Protein AF-A0A3T0E8W7-F1 (afdb_monomer)

Organism: NCBI:txid1434191

Nearest PDB structures (foldseek):
  3frw-assembly2_D  TM=9.143E-01  e=1.990E-04  Blautia obeum ATCC 29174
  3kor-assembly1_A  TM=9.514E-01  e=3.167E-04  Staphylococcus aureus subsp. aureus USA300_TCH1516
  3frw-assembly1_A  TM=9.174E-01  e=3.558E-04  Blautia obeum ATCC 29174
  3g1c-assembly1_A-2  TM=9.094E-01  e=5.343E-04  Lachnospira eligens ATCC 27750
  1tro-assembly2_E  TM=8.025E-01  e=1.744E-02  Escherichia coli str. K-12 substr. W3110

pLDDT: mean 88.68, std 8.91, range [49.94, 97.19]

Mean predicted aligned error: 5.33 Å

Structure (mmCIF, N/CA/C/O backbone):
data_AF-A0A3T0E8W7-F1
#
_entry.id   AF-A0A3T0E8W7-F1
#
loop_
_atom_site.group_PDB
_atom_site.id
_atom_site.type_symbol
_atom_site.label_atom_id
_atom_site.label_alt_id
_atom_site.label_comp_id
_atom_site.label_asym_id
_atom_site.label_entity_id
_atom_site.label_seq_id
_atom_site.pdbx_PDB_ins_code
_atom_site.Cartn_x
_atom_site.Cartn_y
_atom_site.Cartn_z
_atom_site.occupancy
_atom_site.B_iso_or_equiv
_atom_site.auth_seq_id
_atom_site.auth_comp_id
_atom_site.auth_asym_id
_atom_site.auth_atom_id
_atom_site.pdbx_PDB_model_num
ATOM 1 N N . MET A 1 1 ? 26.024 -6.193 -8.607 1.00 50.31 1 MET A N 1
ATOM 2 C CA . MET A 1 1 ? 25.942 -4.742 -8.869 1.00 50.31 1 MET A CA 1
ATOM 3 C C . MET A 1 1 ? 25.076 -4.123 -7.775 1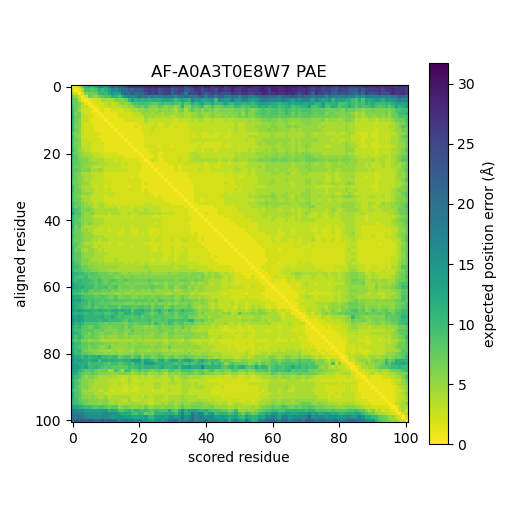.00 50.31 1 MET A C 1
ATOM 5 O O . MET A 1 1 ? 23.878 -4.368 -7.754 1.00 50.31 1 MET A O 1
ATOM 9 N N . ARG A 1 2 ? 25.672 -3.461 -6.773 1.00 55.16 2 ARG A N 1
ATOM 10 C CA . ARG A 1 2 ? 24.900 -2.708 -5.769 1.00 55.16 2 ARG A CA 1
ATOM 11 C C . ARG A 1 2 ? 24.444 -1.435 -6.473 1.00 55.16 2 ARG A C 1
ATOM 13 O O . ARG A 1 2 ? 25.288 -0.597 -6.754 1.00 55.16 2 ARG A O 1
ATOM 20 N N . LEU A 1 3 ? 23.159 -1.329 -6.798 1.00 63.28 3 LEU A N 1
ATOM 21 C CA . LEU A 1 3 ? 22.572 -0.036 -7.143 1.00 63.28 3 LEU A CA 1
ATOM 22 C C . LEU A 1 3 ? 22.894 0.917 -5.987 1.00 63.28 3 LEU A C 1
ATOM 24 O O . LEU A 1 3 ? 22.594 0.585 -4.830 1.00 63.28 3 LEU A O 1
ATOM 28 N N . ASP A 1 4 ? 23.569 2.025 -6.286 1.00 80.31 4 ASP A N 1
ATOM 29 C CA . ASP A 1 4 ? 23.779 3.086 -5.311 1.00 80.31 4 ASP A CA 1
ATOM 30 C C . ASP A 1 4 ? 22.415 3.623 -4.841 1.00 80.31 4 ASP A C 1
ATOM 32 O O . ASP A 1 4 ? 21.371 3.444 -5.477 1.00 80.31 4 ASP A O 1
ATOM 36 N N . ARG A 1 5 ? 22.396 4.175 -3.627 1.00 79.88 5 ARG A N 1
ATOM 37 C CA . ARG A 1 5 ? 21.161 4.641 -2.986 1.00 79.88 5 ARG A CA 1
ATOM 38 C C . ARG A 1 5 ? 20.460 5.713 -3.827 1.00 79.88 5 ARG A C 1
ATOM 40 O O . ARG A 1 5 ? 19.237 5.722 -3.892 1.00 79.88 5 ARG A O 1
ATOM 47 N N . GLU A 1 6 ? 21.245 6.547 -4.494 1.00 82.62 6 GLU A N 1
ATOM 48 C CA . GLU A 1 6 ? 20.791 7.647 -5.339 1.00 82.62 6 GLU A CA 1
ATOM 49 C C . GLU A 1 6 ? 20.038 7.147 -6.580 1.00 82.62 6 GLU A C 1
ATOM 51 O O . GLU A 1 6 ? 18.951 7.632 -6.886 1.00 82.62 6 GLU A O 1
ATOM 56 N N . THR A 1 7 ? 20.538 6.097 -7.233 1.00 87.31 7 THR A N 1
ATOM 57 C CA . THR A 1 7 ? 19.868 5.451 -8.367 1.00 87.31 7 THR A CA 1
ATOM 58 C C . THR A 1 7 ? 18.528 4.866 -7.942 1.00 87.31 7 THR A C 1
ATOM 60 O O . THR A 1 7 ? 17.533 5.067 -8.628 1.00 87.31 7 THR A O 1
ATOM 63 N N . LYS A 1 8 ? 18.455 4.208 -6.777 1.00 87.38 8 LYS A N 1
ATOM 64 C CA . LYS A 1 8 ? 17.181 3.664 -6.274 1.00 87.38 8 LYS A CA 1
ATOM 65 C C . LYS A 1 8 ? 16.152 4.751 -5.975 1.00 87.38 8 LYS A C 1
ATOM 67 O O . LYS A 1 8 ? 14.973 4.556 -6.252 1.00 87.38 8 LYS A O 1
ATOM 72 N N . GLU A 1 9 ? 16.584 5.867 -5.391 1.00 90.50 9 GLU A N 1
ATOM 73 C CA . GLU A 1 9 ? 15.708 7.009 -5.112 1.00 90.50 9 GLU A CA 1
ATOM 74 C C . GLU A 1 9 ? 15.214 7.651 -6.419 1.00 90.50 9 GLU A C 1
ATOM 76 O O . GLU A 1 9 ? 14.020 7.917 -6.561 1.00 90.50 9 GLU A O 1
ATOM 81 N N . ARG A 1 10 ? 16.093 7.807 -7.416 1.00 93.62 10 ARG A N 1
ATOM 82 C CA . ARG A 1 10 ? 15.719 8.298 -8.750 1.00 93.62 10 ARG A CA 1
ATOM 83 C C . ARG A 1 10 ? 14.714 7.379 -9.444 1.00 93.62 10 ARG A C 1
ATOM 85 O O . ARG A 1 10 ? 13.700 7.860 -9.944 1.00 93.62 10 ARG A O 1
ATOM 92 N N . ASP A 1 11 ? 14.975 6.076 -9.458 1.00 94.00 11 ASP A N 1
ATOM 93 C CA . ASP A 1 11 ? 14.108 5.096 -10.118 1.00 94.00 11 ASP A CA 1
ATOM 94 C C . ASP A 1 11 ? 12.733 5.021 -9.425 1.00 94.00 11 ASP A C 1
ATOM 96 O O . ASP A 1 11 ? 11.703 4.896 -10.088 1.00 94.00 11 ASP A O 1
ATOM 100 N N . PHE A 1 12 ? 12.687 5.181 -8.096 1.00 93.88 12 PHE A N 1
ATOM 101 C CA . PHE A 1 12 ? 11.431 5.268 -7.346 1.00 93.88 12 PHE A CA 1
ATOM 102 C C . PHE A 1 12 ? 10.625 6.529 -7.688 1.00 93.88 12 PHE A C 1
ATOM 104 O O . PHE A 1 12 ? 9.407 6.451 -7.862 1.00 93.88 12 PHE A O 1
ATOM 111 N N . ASN A 1 13 ? 11.284 7.680 -7.834 1.00 94.81 13 ASN A N 1
ATOM 112 C CA . ASN A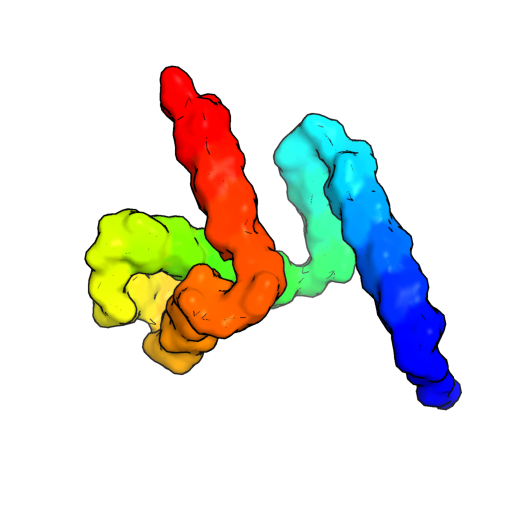 1 13 ? 10.617 8.918 -8.242 1.00 94.81 13 ASN A CA 1
ATOM 113 C C . ASN A 1 13 ? 10.070 8.814 -9.673 1.00 94.81 13 ASN A C 1
ATOM 115 O O . ASN A 1 13 ? 8.917 9.172 -9.908 1.00 94.81 13 ASN A O 1
ATOM 119 N N . ALA A 1 14 ? 10.841 8.238 -10.599 1.00 95.88 14 ALA A N 1
ATOM 120 C CA . ALA A 1 14 ? 10.385 7.981 -11.965 1.00 95.88 14 ALA A CA 1
ATOM 121 C C . ALA A 1 14 ? 9.164 7.041 -11.998 1.00 95.88 14 ALA A C 1
ATOM 123 O O . ALA A 1 14 ? 8.223 7.261 -12.761 1.00 95.88 14 ALA A O 1
ATOM 124 N N . LEU A 1 15 ? 9.131 6.023 -11.129 1.00 95.56 15 LEU A N 1
ATOM 125 C CA . LEU A 1 15 ? 7.953 5.170 -10.972 1.00 95.56 15 LEU A CA 1
ATOM 126 C C . LEU A 1 15 ? 6.738 5.954 -10.448 1.00 95.56 15 LEU A C 1
ATOM 128 O O . LEU A 1 15 ? 5.628 5.750 -10.938 1.00 95.56 15 LEU A O 1
ATOM 132 N N . CYS A 1 16 ? 6.924 6.857 -9.481 1.00 95.31 16 CYS A N 1
ATOM 133 C CA . CYS A 1 16 ? 5.840 7.715 -8.988 1.00 95.31 16 CYS A CA 1
ATOM 134 C C . CYS A 1 16 ? 5.256 8.590 -10.107 1.00 95.31 16 CYS A C 1
ATOM 136 O O . CYS A 1 16 ? 4.036 8.700 -10.219 1.00 95.31 16 CYS A O 1
ATOM 138 N N . GLU A 1 17 ? 6.104 9.167 -10.959 1.00 96.19 17 GLU A N 1
ATOM 139 C CA . GLU A 1 17 ? 5.667 9.941 -12.128 1.00 96.19 17 GLU A CA 1
ATOM 140 C C . GLU A 1 17 ? 4.892 9.078 -13.130 1.00 96.19 17 GLU A C 1
ATOM 142 O O . GLU A 1 17 ? 3.827 9.484 -13.597 1.00 96.19 17 GLU A O 1
ATOM 147 N N . ALA A 1 18 ? 5.366 7.858 -13.404 1.00 95.31 18 ALA A N 1
ATOM 148 C CA . ALA A 1 18 ? 4.667 6.916 -14.277 1.00 95.31 18 ALA A CA 1
ATOM 149 C C . ALA A 1 18 ? 3.276 6.540 -13.734 1.00 95.31 18 ALA A C 1
ATOM 151 O O . ALA A 1 18 ? 2.310 6.499 -14.493 1.00 95.31 18 ALA A O 1
ATOM 152 N N . LEU A 1 19 ? 3.148 6.330 -12.418 1.00 94.75 19 LEU A N 1
ATOM 153 C CA . LEU A 1 19 ? 1.856 6.077 -11.771 1.00 94.75 19 LEU A CA 1
ATOM 154 C C . LEU A 1 19 ? 0.906 7.279 -11.906 1.00 94.75 19 LEU A C 1
ATOM 156 O O . LEU A 1 19 ? -0.286 7.100 -12.142 1.00 94.75 19 LEU A O 1
ATOM 160 N N . LEU A 1 20 ? 1.414 8.509 -11.797 1.00 95.12 20 LEU A N 1
ATOM 161 C CA . LEU A 1 20 ? 0.605 9.725 -11.944 1.00 95.12 20 LEU A CA 1
ATOM 162 C C . LEU A 1 20 ? 0.156 9.999 -13.389 1.00 95.12 20 LEU A C 1
ATOM 164 O O . LEU A 1 20 ? -0.787 10.764 -13.586 1.00 95.12 20 LEU A O 1
ATOM 168 N N . ALA A 1 21 ? 0.799 9.392 -14.389 1.00 96.56 21 ALA A N 1
ATOM 169 C CA . ALA A 1 21 ? 0.455 9.585 -15.797 1.00 96.56 21 ALA A CA 1
ATOM 170 C C . ALA A 1 21 ? -0.857 8.892 -16.216 1.00 96.56 21 ALA A C 1
ATOM 172 O O . ALA A 1 21 ? -1.438 9.265 -17.238 1.00 96.56 21 ALA A O 1
ATOM 173 N N . ALA A 1 22 ? -1.331 7.905 -15.445 1.00 96.19 22 ALA A N 1
ATOM 174 C CA . ALA A 1 22 ? -2.605 7.235 -15.699 1.00 96.19 22 ALA A CA 1
ATOM 175 C C . ALA A 1 22 ? -3.785 8.199 -15.494 1.00 96.19 22 ALA A C 1
ATOM 177 O O . ALA A 1 22 ? -3.899 8.862 -14.460 1.00 96.19 22 ALA A O 1
ATOM 178 N N . LYS A 1 23 ? -4.692 8.262 -16.472 1.00 94.62 23 LYS A N 1
ATOM 179 C CA . LYS A 1 23 ? -5.799 9.234 -16.496 1.00 94.62 23 LYS A CA 1
ATOM 180 C C . LYS A 1 23 ? -7.065 8.717 -15.830 1.00 94.62 23 LYS A C 1
ATOM 182 O O . LYS A 1 23 ? -7.886 9.510 -15.368 1.00 94.62 23 LYS A O 1
ATOM 187 N N . ASP A 1 24 ? -7.224 7.400 -15.774 1.00 95.00 24 ASP A N 1
ATOM 188 C CA . ASP A 1 24 ? -8.374 6.744 -15.169 1.00 95.00 24 ASP A CA 1
ATOM 189 C C . ASP A 1 24 ? -8.000 5.438 -14.450 1.00 95.00 24 ASP A C 1
ATOM 191 O O . ASP A 1 24 ? -6.877 4.931 -14.525 1.00 95.00 24 ASP A O 1
ATOM 195 N N . ALA A 1 25 ? -8.968 4.896 -13.707 1.00 93.56 25 ALA A N 1
ATOM 196 C CA . ALA A 1 25 ? -8.783 3.674 -12.931 1.00 93.56 25 ALA A CA 1
ATOM 197 C C . ALA A 1 25 ? -8.530 2.436 -13.811 1.00 93.56 25 ALA A C 1
ATOM 199 O O . ALA A 1 25 ? -7.868 1.503 -13.362 1.00 93.56 25 ALA A O 1
ATOM 200 N N . GLY A 1 26 ? -9.031 2.416 -15.050 1.00 96.44 26 GLY A N 1
ATOM 201 C CA . GLY A 1 26 ? -8.822 1.318 -15.992 1.00 96.44 26 GLY A CA 1
ATOM 202 C C . GLY A 1 26 ? -7.398 1.295 -16.547 1.00 96.44 26 GLY A C 1
ATOM 203 O O . GLY A 1 26 ? -6.783 0.230 -16.603 1.00 96.44 26 GLY A O 1
ATOM 204 N N . GLU A 1 27 ? -6.847 2.457 -16.904 1.00 97.19 27 GLU A N 1
ATOM 205 C CA . GLU A 1 27 ? -5.434 2.616 -17.268 1.00 97.19 27 GLU A CA 1
ATOM 206 C C . GLU A 1 27 ? -4.514 2.183 -16.124 1.00 97.19 27 GLU A C 1
ATOM 208 O O . GLU A 1 27 ? -3.620 1.360 -16.336 1.00 97.19 27 GLU A O 1
ATOM 213 N N . MET A 1 28 ? -4.787 2.655 -14.904 1.00 96.12 28 MET A N 1
ATOM 214 C CA . MET A 1 28 ? -4.017 2.272 -13.719 1.00 96.12 28 MET A CA 1
ATOM 215 C C . MET A 1 28 ? -4.105 0.763 -13.437 1.00 96.12 28 MET A C 1
ATOM 217 O O . MET A 1 28 ? -3.097 0.136 -13.117 1.00 96.12 28 MET A O 1
ATOM 221 N N . ALA A 1 29 ? -5.286 0.153 -13.582 1.00 95.25 29 ALA A N 1
ATOM 222 C CA . ALA A 1 29 ? -5.466 -1.281 -13.358 1.00 95.25 29 ALA A CA 1
ATOM 223 C C . ALA A 1 29 ? -4.664 -2.136 -14.351 1.00 95.25 29 ALA A C 1
ATOM 225 O O . ALA A 1 29 ? -4.042 -3.118 -13.938 1.00 95.25 29 ALA A O 1
ATOM 226 N N . ARG A 1 30 ? -4.636 -1.756 -15.638 1.00 96.38 30 ARG A N 1
ATOM 227 C CA . ARG A 1 30 ? -3.793 -2.423 -16.647 1.00 96.38 30 ARG A CA 1
ATOM 228 C C . ARG A 1 30 ? -2.314 -2.292 -16.288 1.00 96.38 30 ARG A C 1
ATOM 230 O O . ARG A 1 30 ? -1.627 -3.300 -16.190 1.00 96.38 30 ARG A O 1
ATOM 237 N N . PHE A 1 31 ? -1.865 -1.075 -15.984 1.00 96.19 31 PHE A N 1
ATOM 238 C CA . PHE A 1 31 ? -0.467 -0.815 -15.644 1.00 96.19 31 PHE A CA 1
ATOM 239 C C . PHE A 1 31 ? 0.000 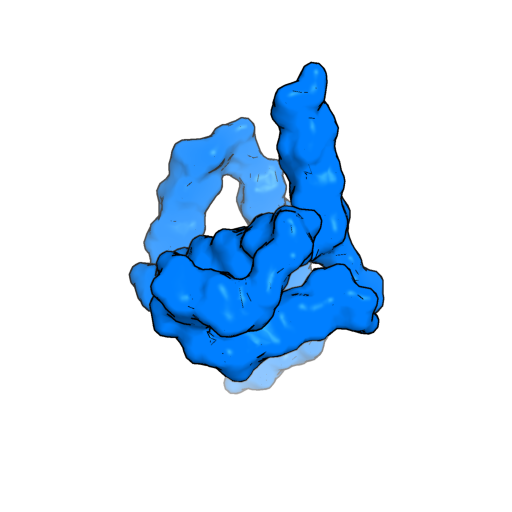-1.585 -14.400 1.00 96.19 31 PHE A C 1
ATOM 241 O O . PHE A 1 31 ? 1.042 -2.235 -14.428 1.00 96.19 31 PHE A O 1
ATOM 248 N N . LEU A 1 32 ? -0.787 -1.585 -13.318 1.00 95.06 32 LEU A N 1
ATOM 249 C CA . LEU A 1 32 ? -0.460 -2.347 -12.108 1.00 95.06 32 LEU A CA 1
ATOM 250 C C . LEU A 1 32 ? -0.482 -3.860 -12.344 1.00 95.06 32 LEU A C 1
ATOM 252 O O . LEU A 1 32 ? 0.276 -4.580 -11.698 1.00 95.06 32 LEU A O 1
ATOM 256 N N . THR A 1 33 ? -1.329 -4.349 -13.252 1.00 94.94 33 THR A N 1
ATOM 257 C CA . THR A 1 33 ? -1.369 -5.773 -13.614 1.00 94.94 33 THR A CA 1
ATOM 258 C C . THR A 1 33 ? -0.096 -6.215 -14.330 1.00 94.94 33 THR A C 1
ATOM 260 O O . THR A 1 33 ? 0.368 -7.319 -14.067 1.00 94.94 33 THR A O 1
ATOM 263 N N . ASP A 1 34 ? 0.488 -5.353 -15.163 1.00 95.94 34 ASP A N 1
ATOM 264 C CA . ASP A 1 34 ? 1.759 -5.631 -15.842 1.00 95.94 34 ASP A CA 1
ATOM 265 C C . ASP A 1 34 ? 2.969 -5.450 -14.907 1.00 95.94 34 ASP A C 1
ATOM 267 O O . ASP A 1 34 ? 3.951 -6.186 -15.001 1.00 95.94 34 ASP A O 1
ATOM 271 N N . LEU A 1 35 ? 2.906 -4.474 -13.992 1.00 95.75 35 LEU A N 1
ATOM 272 C CA . LEU A 1 35 ? 4.009 -4.121 -13.091 1.00 95.75 35 LEU A CA 1
ATOM 273 C C . LEU A 1 35 ? 4.170 -5.088 -11.909 1.00 95.75 35 LEU A C 1
ATOM 275 O O . LEU A 1 35 ? 5.276 -5.243 -11.391 1.00 95.75 35 LEU A O 1
ATOM 279 N N . THR A 1 36 ? 3.075 -5.686 -11.438 1.00 95.38 36 THR A N 1
ATOM 280 C CA . THR A 1 36 ? 3.052 -6.471 -10.195 1.00 95.38 36 THR A CA 1
ATOM 281 C C . THR A 1 36 ? 2.682 -7.923 -10.442 1.00 95.38 36 THR A C 1
ATOM 283 O O . THR A 1 36 ? 1.920 -8.262 -11.348 1.00 95.38 36 THR A O 1
ATOM 286 N N . THR A 1 37 ? 3.174 -8.809 -9.582 1.00 96.12 37 THR A N 1
ATOM 287 C CA . THR A 1 37 ? 2.663 -10.179 -9.527 1.00 96.12 37 THR A CA 1
ATOM 288 C C . THR A 1 37 ? 1.227 -10.197 -8.982 1.00 96.12 37 THR A C 1
ATOM 290 O O . THR A 1 37 ? 0.831 -9.294 -8.237 1.00 96.12 37 THR A O 1
ATOM 293 N N . PRO A 1 38 ? 0.431 -11.246 -9.268 1.00 92.94 38 PRO A N 1
ATOM 294 C CA . PRO A 1 38 ? -0.918 -11.364 -8.719 1.00 92.94 38 PRO A CA 1
ATOM 295 C C . PRO A 1 38 ? -0.979 -11.221 -7.192 1.00 92.94 38 PRO A C 1
ATOM 297 O O . PRO A 1 38 ? -1.814 -10.482 -6.685 1.00 92.94 38 PRO A O 1
ATOM 300 N N . GLY A 1 39 ? -0.040 -11.840 -6.466 1.00 92.56 39 GLY A N 1
ATOM 301 C CA . GLY A 1 39 ? 0.004 -11.755 -5.005 1.00 92.56 39 GLY A CA 1
ATOM 302 C C . GLY A 1 39 ? 0.381 -10.367 -4.476 1.00 92.56 39 GLY A C 1
ATOM 303 O O . GLY A 1 39 ? -0.109 -9.955 -3.428 1.00 92.56 39 GLY A O 1
ATOM 304 N N . GLU A 1 40 ? 1.218 -9.613 -5.193 1.00 93.31 40 GLU A N 1
ATOM 305 C CA . GLU A 1 40 ? 1.525 -8.225 -4.829 1.00 93.31 40 GLU A CA 1
ATOM 306 C C . GLU A 1 40 ? 0.320 -7.316 -5.041 1.00 93.31 40 GLU A C 1
ATOM 308 O O . GLU A 1 40 ? 0.015 -6.501 -4.169 1.00 93.31 40 GLU A O 1
ATOM 313 N N . ARG A 1 41 ? -0.396 -7.483 -6.155 1.00 93.56 41 ARG A N 1
ATOM 314 C CA . ARG A 1 41 ? -1.632 -6.745 -6.426 1.00 93.56 41 ARG A CA 1
ATOM 315 C C . ARG A 1 41 ? -2.678 -6.990 -5.341 1.00 93.56 41 ARG A C 1
ATOM 317 O O . ARG A 1 41 ? -3.234 -6.026 -4.813 1.00 93.56 41 ARG A O 1
ATOM 324 N N . ASP A 1 42 ? -2.898 -8.250 -4.975 1.00 91.12 42 ASP A N 1
ATOM 325 C CA . ASP A 1 42 ? -3.848 -8.620 -3.923 1.00 91.12 42 ASP A CA 1
ATOM 326 C C . ASP A 1 42 ? -3.413 -8.027 -2.574 1.00 91.12 42 ASP A C 1
ATOM 328 O O . ASP A 1 42 ? -4.203 -7.368 -1.899 1.00 91.12 42 ASP A O 1
ATOM 332 N N . ALA A 1 43 ? -2.122 -8.111 -2.236 1.00 90.81 43 ALA A N 1
ATOM 333 C CA . ALA A 1 43 ? -1.587 -7.518 -1.013 1.00 90.81 43 ALA A CA 1
ATOM 334 C C . ALA A 1 43 ? -1.720 -5.982 -0.968 1.00 90.81 43 ALA A C 1
ATOM 336 O O . ALA A 1 43 ? -1.912 -5.411 0.110 1.00 90.81 43 ALA A O 1
ATOM 337 N N . LEU A 1 44 ? -1.590 -5.285 -2.102 1.00 92.69 44 LEU A N 1
ATOM 338 C CA . LEU A 1 44 ? -1.825 -3.839 -2.185 1.00 92.69 44 LEU A CA 1
ATOM 339 C C . LEU A 1 44 ? -3.308 -3.511 -1.962 1.00 92.69 44 LEU A C 1
ATOM 341 O O . LEU A 1 44 ? -3.621 -2.613 -1.175 1.00 92.69 44 LEU A O 1
ATOM 345 N N . ALA A 1 45 ? -4.210 -4.265 -2.596 1.00 92.38 45 ALA A N 1
ATOM 346 C CA . ALA A 1 45 ? -5.653 -4.098 -2.446 1.00 92.38 45 ALA A CA 1
ATOM 347 C C . ALA A 1 45 ? -6.119 -4.370 -1.005 1.00 92.38 45 ALA A C 1
ATOM 349 O O . ALA A 1 45 ? -6.869 -3.577 -0.433 1.00 92.38 45 ALA A O 1
ATOM 350 N N . GLU A 1 46 ? -5.615 -5.434 -0.381 1.00 91.44 46 GLU A N 1
ATOM 351 C CA . GLU A 1 46 ? -5.873 -5.772 1.020 1.00 91.44 46 GLU A CA 1
ATOM 352 C C . GLU A 1 46 ? -5.426 -4.655 1.968 1.00 91.44 46 GLU A C 1
ATOM 354 O O . GLU A 1 46 ? -6.201 -4.212 2.818 1.00 91.44 46 GLU A O 1
ATOM 359 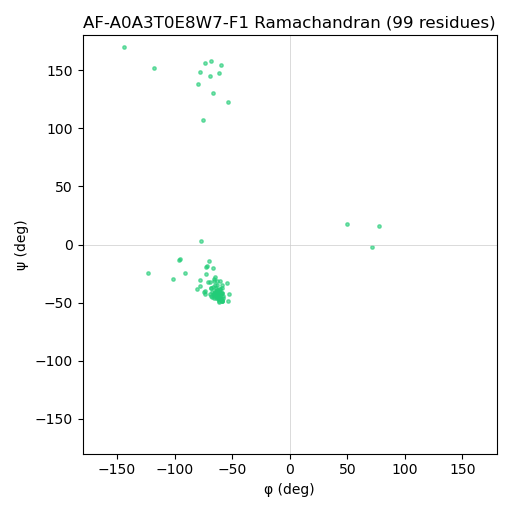N N . ARG A 1 47 ? -4.197 -4.141 1.809 1.00 92.62 47 ARG A N 1
ATOM 360 C CA . ARG A 1 47 ? -3.692 -3.024 2.632 1.00 92.62 47 ARG A CA 1
ATOM 361 C C . ARG A 1 47 ? -4.567 -1.785 2.487 1.00 92.62 47 ARG A C 1
ATOM 363 O O . ARG A 1 47 ? -4.867 -1.132 3.487 1.00 92.62 47 ARG A O 1
ATOM 370 N N . TRP A 1 48 ? -4.998 -1.481 1.265 1.00 93.25 48 TRP A N 1
ATOM 371 C CA . TRP A 1 48 ? -5.902 -0.365 1.009 1.00 93.25 48 TRP A CA 1
ATOM 372 C C . TRP A 1 48 ? -7.280 -0.572 1.654 1.00 93.25 48 TRP A C 1
ATOM 374 O O . TRP A 1 48 ? -7.837 0.362 2.235 1.00 93.25 48 TRP A O 1
ATOM 384 N N . ARG A 1 49 ? -7.830 -1.792 1.614 1.00 91.94 49 ARG A N 1
ATOM 385 C CA . ARG A 1 49 ? -9.094 -2.124 2.290 1.00 91.94 49 ARG A CA 1
ATOM 386 C C . ARG A 1 49 ? -8.977 -1.976 3.804 1.00 91.94 49 ARG A C 1
ATOM 388 O O . ARG A 1 49 ? -9.844 -1.363 4.420 1.00 91.94 49 ARG A O 1
ATOM 395 N N . VAL A 1 50 ? -7.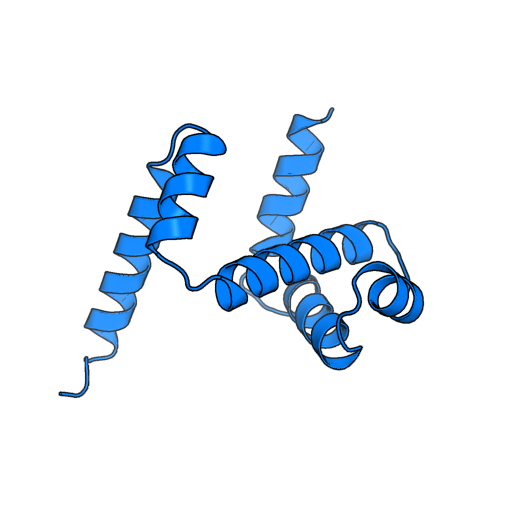894 -2.481 4.392 1.00 93.19 50 VAL A N 1
ATOM 396 C CA . VAL A 1 50 ? -7.610 -2.332 5.825 1.00 93.19 50 VAL A CA 1
ATOM 397 C C . VAL A 1 50 ? -7.546 -0.855 6.215 1.00 93.19 50 VAL A C 1
ATOM 399 O O . VAL A 1 50 ? -8.177 -0.469 7.194 1.00 93.19 50 VAL A O 1
ATOM 402 N N . ALA A 1 51 ? -6.848 -0.016 5.441 1.00 92.50 51 ALA A N 1
ATOM 403 C CA . ALA A 1 51 ? -6.757 1.419 5.714 1.00 92.50 51 ALA A CA 1
ATOM 404 C C . ALA A 1 51 ? -8.138 2.103 5.731 1.00 92.50 51 ALA A C 1
ATOM 406 O O . ALA A 1 51 ? -8.419 2.890 6.631 1.00 92.50 51 ALA A O 1
ATOM 407 N N . GLN A 1 52 ? -9.025 1.756 4.792 1.00 92.00 52 GLN A N 1
ATOM 408 C CA . GLN A 1 52 ? -10.399 2.275 4.762 1.00 92.00 52 GLN A CA 1
ATOM 409 C C . GLN A 1 52 ? -11.230 1.826 5.971 1.00 92.00 52 GLN A C 1
ATOM 411 O O . GLN A 1 52 ? -11.965 2.628 6.541 1.00 92.00 52 GLN A O 1
ATOM 416 N N . LEU A 1 53 ? -11.123 0.557 6.377 1.00 92.25 53 LEU A N 1
ATOM 417 C CA . LEU A 1 53 ? -11.867 0.037 7.529 1.00 92.25 53 LEU A CA 1
ATOM 418 C C . LEU A 1 53 ? -11.376 0.643 8.851 1.00 92.25 53 LEU A C 1
ATOM 420 O O . LEU A 1 53 ? -12.190 0.946 9.723 1.00 92.25 53 LEU A O 1
ATOM 424 N N . LEU A 1 54 ? -10.063 0.855 8.981 1.00 91.44 54 LEU A N 1
ATOM 425 C CA . LEU A 1 54 ? -9.473 1.567 10.116 1.00 91.44 54 LEU A CA 1
ATOM 426 C C . LEU A 1 54 ? -9.978 3.010 10.188 1.00 91.44 54 LEU A C 1
ATOM 428 O O . LEU A 1 54 ? -10.380 3.463 11.255 1.00 91.44 54 LEU A O 1
ATOM 432 N N . GLU A 1 55 ? -10.018 3.709 9.052 1.00 89.88 55 GLU A N 1
ATOM 433 C CA . GLU A 1 55 ? -10.566 5.068 8.972 1.00 89.88 55 GLU A CA 1
ATOM 434 C C . GLU A 1 55 ? -12.066 5.110 9.317 1.00 89.88 55 GLU A C 1
ATOM 436 O O . GLU A 1 55 ? -12.542 6.083 9.896 1.00 89.88 55 GLU A O 1
ATOM 441 N N . ALA A 1 56 ? -12.807 4.039 9.018 1.00 89.69 56 ALA A N 1
ATOM 442 C CA . ALA A 1 56 ? -14.209 3.871 9.403 1.00 89.69 56 ALA A CA 1
ATOM 443 C C . ALA A 1 56 ? -14.412 3.476 10.884 1.00 89.69 56 ALA A C 1
ATOM 445 O O . ALA A 1 56 ? -15.544 3.230 11.298 1.00 89.69 56 ALA A O 1
ATOM 446 N N . GLY A 1 57 ? -13.344 3.391 11.686 1.00 90.25 57 GLY A N 1
ATOM 447 C CA . GLY A 1 57 ? -13.413 3.097 13.121 1.00 90.25 57 GLY A CA 1
ATOM 448 C C . GLY A 1 57 ? -13.647 1.624 13.469 1.00 90.25 57 GLY A C 1
ATOM 449 O O . GLY A 1 57 ? -14.018 1.318 14.603 1.00 90.25 57 GLY A O 1
ATOM 450 N N . ARG A 1 58 ? -13.444 0.697 12.522 1.00 91.38 58 ARG A N 1
ATOM 451 C CA . ARG A 1 58 ? -13.576 -0.747 12.774 1.00 91.38 58 ARG A CA 1
ATOM 452 C C . ARG A 1 58 ? -12.462 -1.261 13.685 1.00 91.38 58 ARG A C 1
ATOM 454 O O . ARG A 1 58 ? -11.307 -0.845 13.582 1.00 91.38 58 ARG A O 1
ATOM 461 N N . SER A 1 59 ? -12.791 -2.227 14.539 1.00 90.56 59 SER A N 1
ATOM 462 C CA . SER A 1 59 ? -11.810 -2.897 15.394 1.00 90.56 59 SER A CA 1
ATOM 463 C C . SER A 1 59 ? -10.921 -3.854 14.595 1.00 90.56 59 SER A C 1
ATOM 465 O O . SER A 1 59 ? -11.312 -4.400 13.563 1.00 90.56 59 SER A O 1
ATOM 467 N N . TYR A 1 60 ? -9.720 -4.139 15.103 1.00 89.31 60 TYR A N 1
ATOM 468 C CA . TYR A 1 60 ? -8.772 -5.023 14.409 1.00 89.31 60 TYR A CA 1
ATOM 469 C C . TYR A 1 60 ? -9.324 -6.437 14.198 1.00 89.31 60 TYR A C 1
ATOM 471 O O . TYR A 1 60 ? -9.005 -7.086 13.203 1.00 89.31 60 TYR A O 1
ATOM 479 N N . ARG A 1 61 ? -10.173 -6.904 15.122 1.00 87.44 61 ARG A N 1
ATOM 480 C CA . ARG A 1 61 ? -10.819 -8.215 15.034 1.00 87.44 61 ARG A CA 1
ATOM 481 C C . ARG A 1 61 ? -11.835 -8.265 13.896 1.00 87.44 61 ARG A C 1
ATOM 483 O O . ARG A 1 61 ? -11.844 -9.239 13.154 1.00 87.44 61 ARG A O 1
ATOM 490 N N . GLU A 1 62 ? -12.656 -7.226 13.752 1.00 89.25 62 GLU A N 1
ATOM 491 C CA . GLU A 1 62 ? -13.610 -7.116 12.641 1.00 89.25 62 GLU A CA 1
ATOM 492 C C . GLU A 1 62 ? -12.877 -7.050 11.303 1.00 89.25 62 GLU A C 1
ATOM 494 O O . GLU A 1 62 ? -13.227 -7.771 10.376 1.00 89.25 62 GLU A O 1
ATOM 499 N N . ILE A 1 63 ? -11.806 -6.256 11.230 1.00 90.44 63 ILE A N 1
ATOM 500 C CA . ILE A 1 63 ? -11.005 -6.116 10.011 1.00 90.44 63 ILE A CA 1
ATOM 501 C C . ILE A 1 63 ? -10.394 -7.455 9.604 1.00 90.44 63 ILE A C 1
ATOM 503 O O . ILE A 1 63 ? -10.482 -7.834 8.439 1.00 90.44 63 ILE A O 1
ATOM 507 N N . SER A 1 64 ? -9.789 -8.186 10.544 1.00 87.38 64 SER A N 1
ATOM 508 C CA . SER A 1 64 ? -9.198 -9.497 10.255 1.00 87.38 64 SER A CA 1
ATOM 509 C C . SER A 1 64 ? -10.257 -10.511 9.804 1.00 87.38 64 SER A C 1
ATOM 511 O O . SER A 1 64 ? -10.017 -11.260 8.861 1.00 87.38 64 SER A O 1
ATOM 513 N N . ALA A 1 65 ? -11.449 -10.486 10.408 1.00 87.62 65 ALA A N 1
ATOM 514 C CA . ALA A 1 65 ? -12.557 -11.352 10.010 1.00 87.62 65 ALA A CA 1
ATOM 515 C C . ALA A 1 65 ? -13.125 -11.009 8.619 1.00 87.62 65 ALA A C 1
ATOM 517 O O . ALA A 1 65 ? -13.487 -11.915 7.876 1.00 87.62 65 ALA A O 1
ATOM 518 N N . GLU A 1 66 ? -13.196 -9.725 8.258 1.00 87.19 66 GLU A N 1
ATOM 519 C CA . GLU A 1 66 ? -13.764 -9.265 6.981 1.00 87.19 66 GLU A CA 1
ATOM 520 C C . GLU A 1 66 ? -12.779 -9.398 5.812 1.00 87.19 66 GLU A C 1
ATOM 522 O O . GLU A 1 66 ? -13.170 -9.738 4.699 1.00 87.19 66 GLU A O 1
ATOM 527 N N . THR A 1 67 ? -11.498 -9.116 6.052 1.00 84.31 67 THR A N 1
ATOM 528 C CA . THR A 1 67 ? -10.468 -9.088 4.999 1.00 84.31 67 THR A CA 1
ATOM 529 C C . THR A 1 67 ? -9.679 -10.388 4.887 1.00 84.31 67 THR A C 1
ATOM 531 O O . THR A 1 67 ? -8.946 -10.562 3.922 1.00 84.31 67 THR A O 1
ATOM 534 N N . GLY A 1 68 ? -9.776 -11.288 5.872 1.00 84.00 68 GLY A N 1
ATOM 535 C CA . GLY A 1 68 ? -8.991 -12.526 5.923 1.00 84.00 68 GLY A CA 1
ATOM 536 C C . GLY A 1 68 ? -7.502 -12.318 6.223 1.00 84.00 68 GLY A C 1
ATOM 537 O O . GLY A 1 68 ? -6.759 -13.291 6.360 1.00 84.00 68 GLY A O 1
ATOM 538 N N . VAL A 1 69 ? -7.045 -11.068 6.363 1.00 85.81 69 VAL A N 1
ATOM 539 C CA . VAL A 1 69 ? -5.642 -10.765 6.648 1.00 85.81 69 VAL A CA 1
ATOM 540 C C . VAL A 1 69 ? -5.313 -10.996 8.120 1.00 85.81 69 VAL A C 1
ATOM 542 O O . VAL A 1 69 ? -6.133 -10.787 9.020 1.00 85.81 69 VAL A O 1
ATOM 545 N N . SER A 1 70 ? -4.065 -11.384 8.386 1.00 85.69 70 SER A N 1
ATOM 546 C CA . SER A 1 70 ? -3.591 -11.574 9.758 1.00 85.69 70 SER A CA 1
ATOM 547 C C . SER A 1 70 ? -3.649 -10.274 10.570 1.00 85.69 70 SER A C 1
ATOM 549 O O . SER A 1 70 ? -3.381 -9.184 10.053 1.00 85.69 70 SER A O 1
ATOM 551 N N . THR A 1 71 ? -3.893 -10.390 11.876 1.00 84.62 71 THR A N 1
ATOM 552 C CA . THR A 1 71 ? -3.856 -9.256 12.814 1.00 84.62 71 THR A CA 1
ATOM 553 C C . THR A 1 71 ? -2.525 -8.498 12.753 1.00 84.62 71 THR A C 1
ATOM 555 O O . THR A 1 71 ? -2.501 -7.277 12.871 1.00 84.62 71 THR A O 1
ATOM 558 N N . THR A 1 72 ? -1.411 -9.189 12.486 1.00 86.81 72 THR A N 1
ATOM 559 C CA . THR A 1 72 ? -0.088 -8.571 12.296 1.00 86.81 72 THR A CA 1
ATOM 560 C C . THR A 1 72 ? -0.068 -7.609 11.105 1.00 86.81 72 THR A C 1
ATOM 562 O O . THR A 1 72 ? 0.507 -6.522 11.193 1.00 86.81 72 THR A O 1
ATOM 565 N N . THR A 1 73 ? -0.734 -7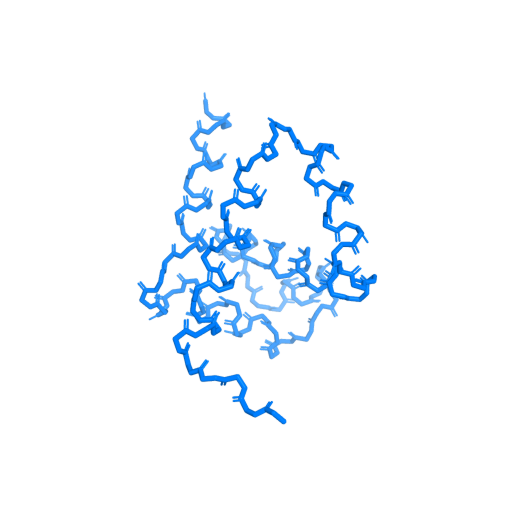.967 10.00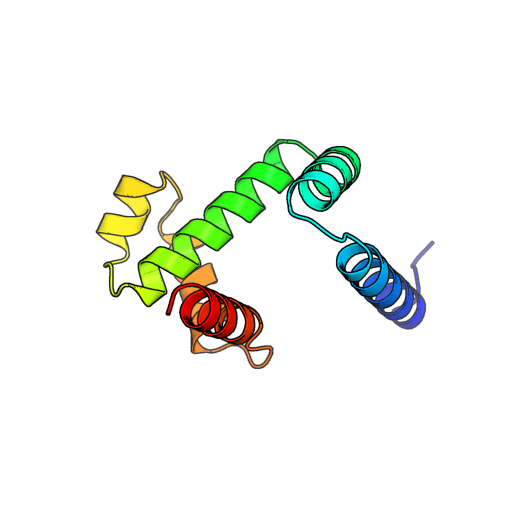2 1.00 85.31 73 THR A N 1
ATOM 566 C CA . THR A 1 73 ? -0.887 -7.088 8.834 1.00 85.31 73 THR A CA 1
ATOM 567 C C . THR A 1 73 ? -1.729 -5.862 9.179 1.00 85.31 73 THR A C 1
ATOM 569 O O . THR A 1 73 ? -1.323 -4.749 8.841 1.00 85.31 73 THR A O 1
ATOM 572 N N . VAL A 1 74 ? -2.843 -6.047 9.898 1.00 88.75 74 VAL A N 1
ATOM 573 C CA . VAL A 1 74 ? -3.726 -4.946 10.326 1.00 88.75 74 VAL A CA 1
ATOM 574 C C . VAL A 1 74 ? -2.970 -3.939 11.187 1.00 88.75 74 VAL A C 1
ATOM 576 O O . VAL A 1 74 ? -2.977 -2.747 10.889 1.00 88.75 74 VAL A O 1
ATOM 579 N N . THR A 1 75 ? -2.234 -4.414 12.194 1.00 89.44 75 THR A N 1
ATOM 580 C CA . THR A 1 75 ? -1.443 -3.554 13.086 1.00 89.44 75 THR A CA 1
ATOM 581 C C . THR A 1 75 ? -0.377 -2.767 12.327 1.00 89.44 75 THR A C 1
ATOM 583 O O . THR A 1 75 ? -0.152 -1.591 12.615 1.00 89.44 75 THR A O 1
ATOM 586 N N . ARG A 1 76 ? 0.266 -3.378 11.321 1.00 88.50 76 ARG A N 1
ATOM 587 C CA . ARG A 1 76 ? 1.242 -2.673 10.479 1.00 88.50 76 ARG A CA 1
ATOM 588 C C . ARG A 1 76 ? 0.580 -1.548 9.686 1.00 88.50 76 ARG A C 1
ATOM 590 O O . ARG A 1 76 ? 1.109 -0.444 9.677 1.00 88.50 76 ARG A O 1
ATOM 597 N N . VAL A 1 77 ? -0.570 -1.792 9.058 1.00 90.06 77 VAL A N 1
ATOM 598 C CA . VAL A 1 77 ? -1.292 -0.735 8.325 1.00 90.06 77 VAL A CA 1
ATOM 599 C C . VAL A 1 77 ? -1.758 0.368 9.278 1.00 90.06 77 VAL A C 1
ATOM 601 O O . VAL A 1 77 ? -1.551 1.539 8.980 1.00 90.06 77 VAL A O 1
ATOM 604 N N . ALA A 1 78 ? -2.284 0.015 10.454 1.00 89.12 78 ALA A N 1
ATOM 605 C CA . ALA A 1 78 ? -2.692 0.983 11.474 1.00 89.12 78 ALA A CA 1
ATOM 606 C C . ALA A 1 78 ? -1.534 1.881 11.927 1.00 89.12 78 ALA A C 1
ATOM 608 O O . ALA A 1 78 ? -1.693 3.097 12.023 1.00 89.12 78 ALA A O 1
ATOM 609 N N . ARG A 1 79 ? -0.341 1.308 12.125 1.00 88.88 79 ARG A N 1
ATOM 610 C CA . ARG A 1 79 ? 0.864 2.087 12.426 1.00 88.88 79 ARG A CA 1
ATOM 611 C C . ARG A 1 79 ? 1.218 3.052 11.290 1.00 88.88 79 ARG A C 1
ATOM 613 O O . ARG A 1 79 ? 1.478 4.217 11.563 1.00 88.88 79 ARG A O 1
ATOM 620 N N . PHE A 1 80 ? 1.203 2.603 10.035 1.00 88.06 80 PHE A N 1
ATOM 621 C CA . PHE A 1 80 ? 1.502 3.469 8.883 1.00 88.06 80 PHE A CA 1
ATOM 622 C C . PHE A 1 80 ? 0.461 4.570 8.670 1.00 88.06 80 PHE A C 1
ATOM 624 O O . PHE A 1 80 ? 0.799 5.643 8.180 1.00 88.06 80 PHE A O 1
ATOM 631 N N . LEU A 1 81 ? -0.790 4.311 9.042 1.00 87.12 81 LEU A N 1
ATOM 632 C CA . LEU A 1 81 ? -1.864 5.292 8.986 1.00 87.12 81 LEU A CA 1
ATOM 633 C C . LEU A 1 81 ? -1.733 6.356 10.090 1.00 87.12 81 LEU A C 1
ATOM 635 O O . LEU A 1 81 ? -1.990 7.525 9.825 1.00 87.12 81 LEU A O 1
ATOM 639 N N . ALA A 1 82 ? -1.340 5.961 11.306 1.00 82.56 82 ALA A N 1
ATOM 640 C CA . ALA A 1 82 ? -1.385 6.833 12.483 1.00 82.56 82 ALA A CA 1
ATOM 641 C C . ALA A 1 82 ? -0.037 7.447 12.905 1.00 82.56 82 ALA A C 1
ATOM 643 O O . ALA A 1 82 ? -0.028 8.507 13.522 1.00 82.56 82 ALA A O 1
ATOM 644 N N . GLN A 1 83 ? 1.089 6.775 12.647 1.00 80.06 83 GLN A N 1
ATOM 645 C CA . GLN A 1 83 ? 2.378 7.088 13.290 1.00 80.06 83 GLN A CA 1
ATOM 646 C C . GLN A 1 83 ? 3.506 7.408 12.307 1.00 80.06 83 GLN A C 1
ATOM 648 O O . GLN A 1 83 ? 4.463 8.077 12.688 1.00 80.06 83 GLN A O 1
ATOM 653 N N . GLU A 1 84 ? 3.436 6.931 11.063 1.00 82.88 84 GLU A N 1
ATOM 654 C CA . GLU A 1 84 ? 4.525 7.141 10.106 1.00 82.88 84 GLU A CA 1
ATOM 655 C C . GLU A 1 84 ? 4.473 8.557 9.492 1.00 82.88 84 GLU A C 1
ATOM 657 O O . GLU A 1 84 ? 3.401 9.039 9.112 1.00 82.88 84 GLU A O 1
ATOM 662 N N . PRO A 1 85 ? 5.629 9.229 9.331 1.00 79.88 85 PRO A N 1
ATOM 663 C CA . PRO A 1 85 ? 5.702 10.645 8.958 1.00 79.88 85 PRO A CA 1
ATOM 664 C C . PRO A 1 85 ? 5.271 10.925 7.512 1.00 79.88 85 PRO A C 1
ATOM 666 O O . PRO A 1 85 ? 5.042 12.072 7.146 1.00 79.88 85 PRO A O 1
ATOM 669 N N . HIS A 1 86 ? 5.162 9.888 6.680 1.00 85.56 86 HIS A N 1
ATOM 670 C CA . HIS A 1 86 ? 4.858 10.021 5.256 1.00 85.56 86 HIS A CA 1
ATOM 671 C C . HIS A 1 86 ? 3.400 10.400 4.975 1.00 85.56 86 HIS A C 1
ATOM 673 O O . HIS A 1 86 ? 3.119 10.935 3.908 1.00 85.56 86 HIS A O 1
ATOM 679 N N . GLN A 1 87 ? 2.472 10.083 5.890 1.00 86.88 87 GLN A N 1
ATOM 680 C CA . GLN A 1 87 ? 1.041 10.439 5.830 1.00 86.88 87 GLN A CA 1
ATOM 681 C C . GLN A 1 87 ? 0.307 10.115 4.506 1.00 86.88 87 GLN A C 1
ATOM 683 O O . GLN A 1 87 ? -0.793 10.609 4.261 1.00 86.88 87 GLN A O 1
ATOM 688 N N . GLY A 1 88 ? 0.863 9.241 3.660 1.00 90.00 88 GLY A N 1
ATOM 689 C CA . GLY A 1 88 ? 0.328 8.962 2.323 1.00 90.00 88 GLY A CA 1
ATOM 690 C C . GLY A 1 88 ? -1.076 8.356 2.339 1.00 90.00 88 GLY A C 1
ATOM 691 O O . GLY A 1 88 ? -1.930 8.772 1.560 1.00 90.00 88 GLY A O 1
ATOM 692 N N . TYR A 1 89 ? -1.356 7.430 3.267 1.00 91.25 89 TYR A N 1
ATOM 693 C CA . TYR A 1 89 ? -2.710 6.889 3.427 1.00 91.25 89 TYR A CA 1
ATOM 694 C C . TYR A 1 89 ? -3.714 7.988 3.762 1.00 91.25 89 TYR A C 1
ATOM 696 O O . TYR A 1 89 ? -4.770 8.048 3.140 1.00 91.25 89 TYR A O 1
ATOM 704 N N . ARG A 1 90 ? -3.372 8.872 4.705 1.00 90.00 90 ARG A N 1
ATOM 705 C CA . ARG A 1 90 ? -4.257 9.949 5.148 1.00 90.00 90 ARG A CA 1
ATOM 706 C C . ARG A 1 90 ? -4.572 10.912 4.006 1.00 90.00 90 ARG A C 1
ATOM 708 O O . ARG A 1 90 ? -5.741 11.165 3.741 1.00 90.00 90 ARG A O 1
ATOM 715 N N . LEU A 1 91 ? -3.544 11.338 3.269 1.00 91.56 91 LEU A N 1
ATOM 716 C CA . LEU A 1 91 ? -3.690 12.215 2.106 1.00 91.56 91 LEU A CA 1
ATOM 717 C C . LEU A 1 91 ? -4.683 11.659 1.075 1.00 91.56 91 LEU A C 1
ATOM 719 O O . LEU A 1 91 ? -5.548 12.387 0.589 1.00 91.56 91 LEU A O 1
ATOM 723 N N . ILE A 1 92 ? -4.552 10.379 0.712 1.00 92.81 92 ILE A N 1
ATOM 724 C CA . ILE A 1 92 ? -5.428 9.768 -0.295 1.00 92.81 92 ILE A CA 1
ATOM 725 C C . ILE A 1 92 ? -6.822 9.496 0.275 1.00 92.81 92 ILE A C 1
ATOM 727 O O . ILE A 1 92 ? -7.806 9.764 -0.410 1.00 92.81 92 ILE A O 1
ATOM 731 N N . LEU A 1 93 ? -6.935 9.016 1.518 1.00 91.75 93 LEU A N 1
ATOM 732 C CA . LEU A 1 93 ? -8.228 8.797 2.175 1.00 91.75 93 LEU A CA 1
ATOM 733 C C . LEU A 1 93 ? -9.051 10.090 2.251 1.00 91.75 93 LEU A C 1
ATOM 735 O O . LEU A 1 93 ? -10.237 10.069 1.924 1.00 91.75 93 LEU A O 1
ATOM 739 N N . ASP A 1 94 ? -8.427 11.210 2.616 1.00 90.81 94 ASP A N 1
ATOM 740 C CA . ASP A 1 94 ? -9.103 12.505 2.717 1.00 90.81 94 ASP A CA 1
ATOM 741 C C . ASP A 1 94 ? -9.575 12.998 1.334 1.00 90.81 94 ASP A C 1
ATOM 743 O O . ASP A 1 94 ? -10.755 13.312 1.166 1.00 90.81 94 ASP A O 1
ATOM 747 N N . ARG A 1 95 ? -8.725 12.920 0.297 1.00 91.69 95 ARG A N 1
ATOM 748 C CA . ARG A 1 95 ? -9.113 13.246 -1.096 1.00 91.69 95 ARG A CA 1
ATOM 749 C C . ARG A 1 95 ? -10.264 12.385 -1.618 1.00 91.69 95 ARG A C 1
ATOM 751 O O . ARG A 1 95 ? -11.113 12.859 -2.373 1.00 91.69 95 ARG A O 1
ATOM 758 N N . MET A 1 96 ? -10.290 11.104 -1.252 1.00 88.62 96 MET A N 1
ATOM 759 C CA . MET A 1 96 ? -11.356 10.191 -1.667 1.00 88.62 96 MET A CA 1
ATOM 760 C C . MET A 1 96 ? -12.682 10.503 -0.967 1.00 88.62 96 MET A C 1
ATOM 762 O O . MET A 1 96 ? -13.729 10.342 -1.587 1.00 88.62 96 MET A O 1
ATOM 766 N N . LYS A 1 97 ? -12.662 11.000 0.277 1.00 84.81 97 LYS A N 1
ATOM 767 C CA . LYS A 1 97 ? -13.874 11.494 0.954 1.00 84.81 97 LYS A CA 1
ATOM 768 C C . LYS A 1 97 ? -14.416 12.763 0.301 1.00 84.81 97 LYS A C 1
ATOM 770 O O . LYS A 1 97 ? -15.627 12.889 0.151 1.00 84.81 97 LYS A O 1
ATOM 775 N N . GLU A 1 98 ? -13.537 13.681 -0.097 1.00 77.31 98 GLU A N 1
ATOM 776 C CA . GLU A 1 98 ? -13.925 14.932 -0.764 1.00 77.31 98 GLU A CA 1
ATOM 777 C C . GLU A 1 98 ? -14.589 14.689 -2.121 1.00 77.31 98 GLU A C 1
ATOM 779 O O . GLU A 1 98 ? -15.563 15.356 -2.439 1.00 77.31 98 GLU A O 1
ATOM 784 N N . LYS A 1 99 ? -14.129 13.696 -2.892 1.00 71.38 99 LYS A N 1
ATOM 785 C CA 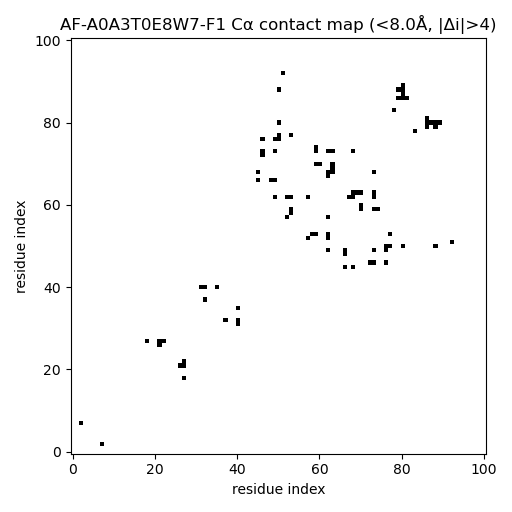. LYS A 1 99 ? -14.752 13.323 -4.176 1.00 71.38 99 LYS A CA 1
ATOM 786 C C . LYS A 1 99 ? -16.159 12.725 -4.063 1.00 71.38 99 LYS A C 1
ATOM 788 O O . LYS A 1 99 ? -16.852 12.654 -5.073 1.00 71.38 99 LYS A O 1
ATOM 793 N N . VAL A 1 100 ? -16.539 12.212 -2.892 1.00 62.28 100 VAL A N 1
ATOM 794 C CA . VAL A 1 100 ? -17.835 11.542 -2.665 1.00 62.28 100 VAL A CA 1
ATOM 795 C C . VAL A 1 100 ? -18.886 12.511 -2.096 1.00 62.28 100 VAL A C 1
ATOM 797 O O . VAL A 1 100 ? -20.068 12.175 -2.073 1.00 62.28 100 VAL A O 1
ATOM 800 N N . ARG A 1 101 ? -18.471 13.704 -1.650 1.00 49.94 101 ARG A N 1
ATOM 801 C CA . ARG A 1 101 ? -19.350 14.788 -1.186 1.00 49.94 101 ARG A CA 1
ATOM 802 C C . ARG A 1 101 ? -19.789 15.691 -2.331 1.00 49.94 101 ARG A C 1
ATOM 804 O O . ARG A 1 101 ? -20.942 16.162 -2.241 1.00 49.94 101 ARG A O 1
#

Radius of gyration: 15.67 Å; Cα contacts (8 Å, |Δi|>4): 51; chains: 1; bounding box: 45×28×33 Å

Foldseek 3Di:
DPDPPVNVVVVVVVVVVVCVVDPDPVSNVVVCPVVDDPVVVLLVVLLLQLLVCVVVVDDLVVSCVVSVDDSVSSVVSVCCCPPDPVNPSVVVNVVVVVVVD

Solvent-accessible surface area (backbone atoms only — not comparable to full-atom values): 5961 Å² total; per-residue (Å²): 133,83,77,51,72,67,57,54,52,50,54,49,50,53,49,53,53,58,63,66,67,46,91,47,72,67,55,42,50,53,51,49,57,74,74,38,55,74,69,54,49,51,52,52,52,50,52,53,51,49,51,53,40,50,75,70,68,54,52,68,68,57,49,27,68,74,67,71,46,55,61,70,58,50,53,51,50,51,42,47,58,75,70,43,91,78,41,60,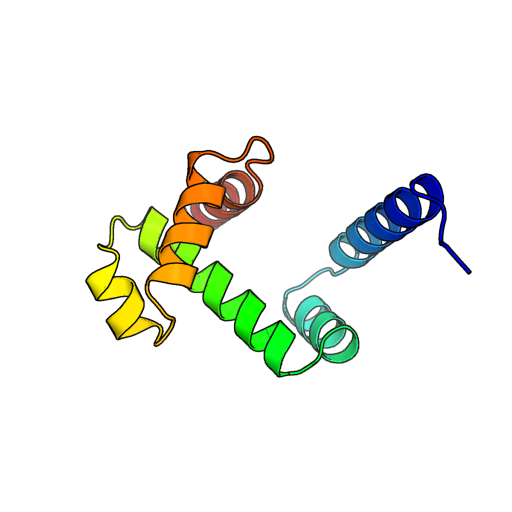60,51,59,51,53,53,54,55,53,61,76,75,108

InterPro domains:
  IPR000831 Trp repressor [PF01371] (12-96)
  IPR010921 Trp repressor/replication initiator [SSF48295] (6-97)
  IPR013368 TrpR homologue YerC/YecD [PIRSF012508] (3-99)
  IPR013368 TrpR homologue YerC/YecD [PTHR40080] (6-99)
  IPR013368 TrpR homologue YerC/YecD [TIGR02531] (9-96)
  IPR038116 TrpR-like superfamily [G3DSA:1.10.1270.10] (2-101)

Secondary structure (DSSP, 8-state):
----HHHHHHHHHHHHHHHHT--SHHHHHHHHHHHS-HHHHHHHHHHHHHHHHHHTT--HHHHHHHH---HHHHHHHHHHHHT-TT-HHHHHHHHHHHTT-

Sequence (101 aa):
MRLDRETKERDFNALCEALLAAKDAGEMARFLTDLTTPGERDALAERWRVAQLLEAGRSYREISAETGVSTTTVTRVARFLAQEPHQGYRLILDRMKEKVR